Protein AF-A0A3B9DMB6-F1 (afdb_monomer_lite)

Radius of gyration: 14.52 Å; chains: 1; bounding box: 33×19×43 Å

Foldseek 3Di:
DPLVVQLLCLLAVHFRADPVGATWDFPAKAADPVQWIWTWTAHPPPRDIDIRTGDADDPVQLVQQVVCVVVVHFGARPRHPPFGFDDDPQFTATRSGNGTRGGDD

pLDDT: mean 94.57, std 4.77, range [62.75, 98.12]

Structure (mmCIF, N/CA/C/O backbone):
data_AF-A0A3B9DMB6-F1
#
_entry.id   AF-A0A3B9DMB6-F1
#
loop_
_atom_site.group_PDB
_atom_site.id
_atom_site.type_symbol
_atom_site.label_atom_id
_atom_site.label_alt_id
_atom_site.label_comp_id
_atom_site.label_asym_id
_atom_site.label_entity_id
_atom_site.label_seq_id
_atom_site.pdbx_PDB_ins_code
_atom_site.Cartn_x
_atom_site.Cartn_y
_atom_site.Cartn_z
_atom_site.occupancy
_atom_site.B_iso_or_equiv
_atom_site.auth_seq_id
_atom_site.auth_comp_id
_atom_site.auth_asym_id
_atom_site.auth_atom_id
_atom_site.pdbx_PD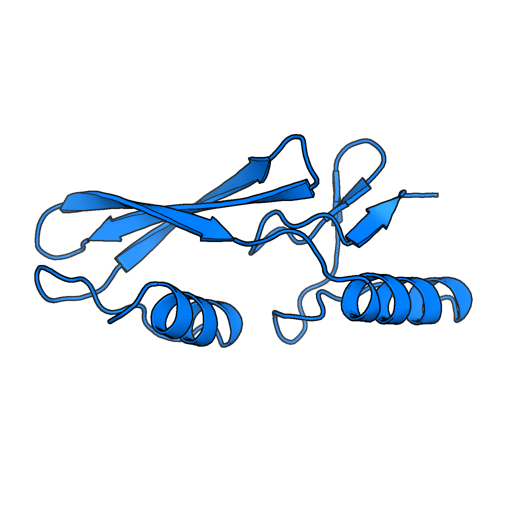B_model_num
ATOM 1 N N . PRO A 1 1 ? 3.414 6.032 -16.539 1.00 62.75 1 PRO A N 1
ATOM 2 C CA . PRO A 1 1 ? 2.426 6.029 -15.438 1.00 62.75 1 PRO A CA 1
ATOM 3 C C . PRO A 1 1 ? 2.806 7.082 -14.406 1.00 62.75 1 PRO A C 1
ATOM 5 O O . PRO A 1 1 ? 3.989 7.199 -14.085 1.00 62.75 1 PRO A O 1
ATOM 8 N N . ASP A 1 2 ? 1.821 7.846 -13.946 1.00 83.69 2 ASP A N 1
ATOM 9 C CA . ASP A 1 2 ? 1.985 8.655 -12.741 1.00 83.69 2 ASP A CA 1
ATOM 10 C C . ASP A 1 2 ? 2.143 7.724 -11.518 1.00 83.69 2 ASP A C 1
ATOM 12 O O . ASP A 1 2 ? 1.788 6.540 -11.577 1.00 83.69 2 ASP A O 1
ATOM 16 N N . GLU A 1 3 ? 2.725 8.218 -10.428 1.00 83.31 3 GLU A N 1
ATOM 17 C CA . GLU A 1 3 ? 2.975 7.433 -9.213 1.00 83.31 3 GLU A CA 1
ATOM 18 C C . GLU A 1 3 ? 1.661 6.945 -8.578 1.00 83.31 3 GLU A C 1
ATOM 20 O O . GLU A 1 3 ? 1.596 5.810 -8.105 1.00 83.31 3 GLU A O 1
ATOM 25 N N . ASP A 1 4 ? 0.591 7.741 -8.658 1.00 86.00 4 ASP A N 1
ATOM 26 C CA . ASP A 1 4 ? -0.737 7.374 -8.149 1.00 86.00 4 ASP A CA 1
ATOM 27 C C . ASP A 1 4 ? -1.354 6.186 -8.911 1.00 86.00 4 ASP A C 1
ATOM 29 O O . ASP A 1 4 ? -1.869 5.249 -8.291 1.00 86.00 4 ASP A O 1
ATOM 33 N N . ASP A 1 5 ? -1.230 6.159 -10.243 1.00 89.81 5 ASP A N 1
ATOM 34 C CA . ASP A 1 5 ? -1.671 5.018 -11.061 1.00 89.81 5 ASP A CA 1
ATOM 35 C C . ASP A 1 5 ? -0.871 3.753 -10.715 1.00 89.81 5 ASP A C 1
ATOM 37 O O . ASP A 1 5 ? -1.408 2.642 -10.647 1.00 89.81 5 ASP A O 1
ATOM 41 N N . LEU A 1 6 ? 0.435 3.915 -10.473 1.00 93.44 6 LEU A N 1
ATOM 42 C CA . LEU A 1 6 ? 1.323 2.816 -10.108 1.00 93.44 6 LEU A CA 1
ATOM 43 C C . LEU A 1 6 ? 0.973 2.240 -8.728 1.00 93.44 6 LEU A C 1
ATOM 45 O O . LEU A 1 6 ? 0.991 1.019 -8.549 1.00 93.44 6 LEU A O 1
ATOM 49 N N . LEU A 1 7 ? 0.613 3.099 -7.769 1.00 95.25 7 LEU A N 1
ATOM 50 C CA . LEU A 1 7 ? 0.132 2.689 -6.450 1.00 95.25 7 LEU A CA 1
ATOM 51 C C . LEU A 1 7 ? -1.179 1.907 -6.536 1.00 95.25 7 LEU A C 1
ATOM 53 O O . LEU A 1 7 ? -1.316 0.898 -5.843 1.00 95.25 7 LEU A O 1
ATOM 57 N N . GLY A 1 8 ? -2.113 2.331 -7.393 1.00 95.00 8 GLY A N 1
ATOM 58 C CA . GLY A 1 8 ? -3.354 1.596 -7.650 1.00 95.00 8 GLY A CA 1
ATOM 59 C C . GLY A 1 8 ? -3.078 0.159 -8.098 1.00 95.00 8 GLY A C 1
ATOM 60 O O . GLY A 1 8 ? -3.503 -0.792 -7.440 1.00 95.00 8 GLY A O 1
ATOM 61 N N . LEU A 1 9 ? -2.250 -0.001 -9.138 1.00 95.25 9 LEU A N 1
ATOM 62 C CA . LEU A 1 9 ? -1.832 -1.318 -9.634 1.00 95.25 9 LEU A CA 1
ATOM 63 C C . LEU A 1 9 ? -1.123 -2.151 -8.561 1.00 95.25 9 LEU A C 1
ATOM 65 O O . LEU A 1 9 ? -1.319 -3.364 -8.479 1.00 95.25 9 LEU A O 1
ATOM 69 N N . TYR A 1 10 ? -0.301 -1.512 -7.727 1.00 95.94 10 TYR A N 1
ATOM 70 C CA . TYR A 1 10 ? 0.406 -2.192 -6.649 1.00 95.94 10 TYR A CA 1
ATOM 71 C C . TYR A 1 10 ? -0.546 -2.801 -5.617 1.00 95.94 10 TYR A C 1
ATOM 73 O O . TYR A 1 10 ? -0.368 -3.950 -5.205 1.00 95.94 10 TYR A O 1
ATOM 81 N N . TYR A 1 11 ? -1.575 -2.052 -5.225 1.00 96.06 11 TYR A N 1
ATOM 82 C CA . TYR A 1 11 ? -2.564 -2.494 -4.245 1.00 96.06 11 TYR A CA 1
ATOM 83 C C . TYR A 1 11 ? -3.396 -3.680 -4.731 1.00 96.06 11 TYR A C 1
ATOM 85 O O . TYR A 1 11 ? -3.686 -4.587 -3.947 1.00 96.06 11 TYR A O 1
ATOM 93 N N . GLU A 1 12 ? -3.687 -3.717 -6.028 1.00 94.38 12 GLU A N 1
ATOM 94 C CA . GLU A 1 12 ? -4.397 -4.811 -6.697 1.00 94.38 12 GLU A CA 1
ATOM 95 C C . GLU A 1 12 ? -3.510 -6.046 -6.944 1.00 94.38 12 GLU A C 1
ATOM 97 O O . GLU A 1 12 ? -3.995 -7.090 -7.373 1.00 94.38 12 GLU A O 1
ATOM 102 N N . GLY A 1 13 ? -2.202 -5.964 -6.662 1.00 91.50 13 GLY A N 1
ATOM 103 C CA . GLY A 1 13 ? -1.247 -7.031 -6.980 1.00 91.50 13 GLY A CA 1
ATOM 104 C C . GLY A 1 13 ? -0.982 -7.176 -8.482 1.00 91.50 13 GLY A C 1
ATOM 105 O O . GLY A 1 13 ? -0.541 -8.235 -8.932 1.00 91.50 13 GLY A O 1
ATOM 106 N N . GLY A 1 14 ? -1.262 -6.124 -9.254 1.00 90.69 14 GLY A N 1
ATOM 107 C CA . GLY A 1 14 ? -1.042 -6.066 -10.689 1.00 90.69 14 GLY A CA 1
ATOM 108 C C . GLY A 1 14 ? 0.437 -5.978 -11.070 1.00 90.69 14 GLY A C 1
ATOM 109 O O . GLY A 1 14 ? 1.330 -5.744 -10.251 1.00 90.69 14 GLY A O 1
ATOM 110 N N . ARG A 1 15 ? 0.712 -6.147 -12.367 1.00 93.56 15 ARG A N 1
ATOM 111 C CA . ARG A 1 15 ? 2.058 -5.952 -12.917 1.00 93.56 15 ARG A CA 1
ATOM 112 C C . ARG A 1 15 ? 2.361 -4.457 -13.002 1.00 93.56 15 ARG A C 1
ATOM 114 O O . ARG 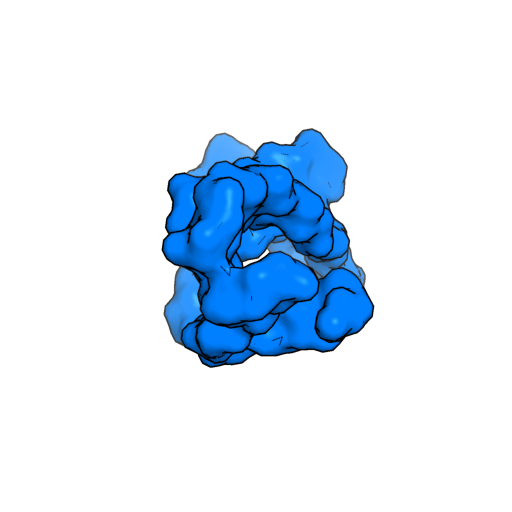A 1 15 ? 1.655 -3.718 -13.679 1.00 93.56 15 ARG A O 1
ATOM 121 N N . LEU A 1 16 ? 3.453 -4.041 -12.370 1.00 95.88 16 LEU A N 1
ATOM 122 C CA . LEU A 1 16 ? 3.891 -2.649 -12.339 1.00 95.88 16 LEU A CA 1
ATOM 123 C C . LEU A 1 16 ? 4.684 -2.295 -13.609 1.00 95.88 16 LEU A C 1
ATOM 125 O O . LEU A 1 16 ? 5.761 -2.858 -13.809 1.00 95.88 16 LEU A O 1
ATOM 129 N N . PRO A 1 17 ? 4.207 -1.395 -14.484 1.00 95.50 17 PRO A N 1
ATOM 130 C CA . PRO A 1 17 ? 4.958 -0.979 -15.669 1.00 95.50 17 PRO A CA 1
ATOM 131 C C . PRO A 1 17 ? 6.188 -0.136 -15.298 1.00 95.50 17 PRO A C 1
ATOM 133 O O . PRO A 1 17 ? 6.110 0.760 -14.459 1.00 95.50 17 PRO A O 1
ATOM 136 N N . SER A 1 18 ? 7.320 -0.389 -15.961 1.00 93.75 18 SER A N 1
ATOM 137 C CA . SER A 1 18 ? 8.534 0.421 -15.797 1.00 93.75 18 SER A CA 1
ATOM 138 C C . SER A 1 18 ? 8.587 1.573 -16.809 1.00 93.75 18 SER A C 1
ATOM 140 O O . SER A 1 18 ? 8.296 1.346 -17.987 1.00 93.75 18 SER A O 1
ATOM 142 N N . PRO A 1 19 ? 9.048 2.781 -16.420 1.00 90.44 19 PRO A N 1
ATOM 143 C CA . PRO A 1 19 ? 9.283 3.884 -17.357 1.00 90.44 19 PRO A CA 1
ATOM 144 C C . PRO A 1 19 ? 10.281 3.550 -18.475 1.00 90.44 19 PRO A C 1
ATOM 146 O O . PRO A 1 19 ? 10.225 4.144 -19.545 1.00 90.44 19 PRO A O 1
ATOM 149 N N . SER A 1 20 ? 11.188 2.595 -18.238 1.00 90.38 20 SER A N 1
ATOM 150 C CA . SER A 1 20 ? 12.198 2.156 -19.216 1.00 90.38 20 SER A CA 1
ATOM 151 C C . SER A 1 20 ? 11.735 0.972 -20.083 1.00 90.38 20 SER A C 1
ATOM 153 O O . SER A 1 20 ? 12.553 0.356 -20.761 1.00 90.38 20 SER A O 1
ATOM 155 N N . GLY A 1 21 ? 10.449 0.607 -20.029 1.00 90.00 21 GLY A N 1
ATOM 156 C CA . GLY A 1 21 ? 9.925 -0.622 -20.628 1.00 90.00 21 GLY A CA 1
ATOM 157 C C . GLY A 1 21 ? 10.129 -1.860 -19.743 1.00 90.00 21 GLY A C 1
ATOM 158 O O . GLY A 1 21 ? 10.979 -1.896 -18.853 1.00 90.00 21 GLY A O 1
ATOM 159 N N . GLY A 1 22 ? 9.330 -2.904 -19.974 1.00 93.56 22 GLY A N 1
ATOM 160 C CA . GLY A 1 22 ? 9.239 -4.070 -19.084 1.00 93.56 22 GLY A CA 1
ATOM 161 C C . GLY A 1 22 ? 8.438 -3.773 -17.814 1.00 93.56 22 GLY A C 1
ATOM 162 O O . GLY A 1 22 ? 7.498 -2.977 -17.844 1.00 93.56 22 GLY A O 1
ATOM 163 N N . PHE A 1 23 ? 8.784 -4.425 -16.701 1.00 96.38 23 PHE A N 1
ATOM 164 C CA . PHE A 1 23 ? 8.057 -4.288 -15.437 1.00 96.38 23 PHE A CA 1
ATOM 165 C C . PHE A 1 23 ? 8.983 -4.026 -14.245 1.00 96.38 23 PHE A C 1
ATOM 167 O O . PHE A 1 23 ? 10.190 -4.254 -14.305 1.00 96.38 23 PHE A O 1
ATOM 174 N N . LEU A 1 24 ? 8.400 -3.502 -13.171 1.00 97.38 24 LEU A N 1
ATOM 175 C CA . LEU A 1 24 ? 9.054 -3.275 -11.892 1.00 97.38 24 LEU A CA 1
ATOM 176 C C . LEU A 1 24 ? 8.796 -4.479 -10.981 1.00 97.38 24 LEU A C 1
ATOM 178 O O . LEU A 1 24 ? 7.648 -4.865 -10.754 1.00 97.38 24 LEU A O 1
ATOM 182 N N . MET A 1 25 ? 9.865 -5.074 -10.458 1.00 97.25 25 MET A N 1
ATOM 183 C CA . MET A 1 25 ? 9.808 -6.122 -9.441 1.00 97.25 25 MET A CA 1
ATOM 184 C C . MET A 1 25 ? 9.981 -5.520 -8.053 1.00 97.25 25 MET A C 1
ATOM 186 O O . MET A 1 25 ? 10.828 -4.653 -7.857 1.00 97.25 25 MET A O 1
ATOM 190 N N . VAL A 1 26 ? 9.213 -6.012 -7.084 1.00 97.06 26 VAL A N 1
ATOM 191 C CA . VAL A 1 26 ? 9.342 -5.608 -5.680 1.00 97.06 26 VAL A CA 1
ATOM 192 C C . VAL A 1 26 ? 10.555 -6.289 -5.065 1.00 97.06 26 VAL A C 1
ATOM 194 O O . VAL A 1 26 ? 10.600 -7.512 -4.968 1.00 97.06 26 VAL A O 1
ATOM 197 N N . LEU A 1 27 ? 11.521 -5.489 -4.620 1.00 97.69 27 LEU A N 1
ATOM 198 C CA . LEU A 1 27 ? 12.694 -5.961 -3.886 1.00 97.69 27 LEU A CA 1
ATOM 199 C C . LEU A 1 27 ? 12.459 -5.988 -2.376 1.00 97.69 27 LEU A C 1
ATOM 201 O O . LEU A 1 27 ? 13.019 -6.823 -1.671 1.00 97.69 27 LEU A O 1
ATOM 205 N N . GLY A 1 28 ? 11.652 -5.060 -1.863 1.00 97.00 28 GLY A N 1
ATOM 206 C CA . GLY A 1 28 ? 11.403 -4.966 -0.434 1.00 97.00 28 GLY A CA 1
ATOM 207 C C . GLY A 1 28 ? 10.471 -3.829 -0.056 1.00 97.00 28 GLY A C 1
ATOM 208 O O . GLY A 1 28 ? 10.212 -2.914 -0.838 1.00 97.00 28 GLY A O 1
ATOM 209 N N . VAL A 1 29 ? 9.981 -3.902 1.177 1.00 97.31 29 VAL A N 1
ATOM 210 C CA . VAL A 1 29 ? 9.051 -2.939 1.765 1.00 97.31 29 VAL A CA 1
ATOM 211 C C . VAL A 1 29 ? 9.647 -2.433 3.069 1.00 97.31 29 VAL A C 1
ATOM 213 O O . VAL A 1 29 ? 10.061 -3.224 3.917 1.00 97.31 29 VAL A O 1
ATOM 216 N N . GLN A 1 30 ? 9.669 -1.116 3.243 1.00 96.06 30 GLN A N 1
ATOM 217 C CA . GLN A 1 30 ? 10.201 -0.466 4.433 1.00 96.06 30 GLN A CA 1
ATOM 218 C C . GLN A 1 30 ? 9.127 0.408 5.090 1.00 96.06 30 GLN A C 1
ATOM 220 O O . GLN A 1 30 ? 8.646 1.354 4.471 1.00 96.06 30 GLN A O 1
ATOM 225 N N . PRO A 1 31 ? 8.740 0.124 6.345 1.00 94.88 31 PRO A N 1
ATOM 226 C CA . PRO A 1 31 ? 7.920 1.037 7.136 1.00 94.88 31 PRO A CA 1
ATOM 227 C C . PRO A 1 31 ? 8.699 2.305 7.505 1.00 94.88 31 PRO A C 1
ATOM 229 O O . PRO A 1 31 ? 9.818 2.211 8.012 1.00 94.88 31 PRO A O 1
ATOM 232 N N . GLU A 1 32 ? 8.076 3.473 7.363 1.00 94.88 32 GLU A N 1
ATOM 233 C CA . GLU A 1 32 ? 8.680 4.764 7.718 1.00 94.88 32 GLU A CA 1
ATOM 234 C C . GLU A 1 32 ? 8.259 5.236 9.119 1.00 94.88 32 GLU A C 1
ATOM 236 O O . GLU A 1 32 ? 7.299 4.733 9.723 1.00 94.88 32 GLU A O 1
ATOM 241 N N . ALA A 1 33 ? 8.984 6.211 9.673 1.00 87.38 33 ALA A N 1
ATOM 242 C CA . ALA A 1 33 ? 8.807 6.674 11.050 1.00 87.38 33 ALA A CA 1
ATOM 243 C C . ALA A 1 33 ? 7.391 7.216 11.327 1.00 87.38 33 ALA A C 1
ATOM 245 O O . ALA A 1 33 ? 6.793 6.874 12.351 1.00 87.38 33 ALA A O 1
ATOM 246 N N . GLU A 1 34 ? 6.826 7.978 10.392 1.00 90.50 34 GLU A N 1
ATOM 247 C CA . GLU A 1 34 ? 5.511 8.624 10.459 1.00 90.50 34 GLU A CA 1
ATOM 248 C C . GLU A 1 34 ? 4.328 7.695 10.123 1.00 90.50 34 GLU A C 1
ATOM 250 O O . GLU A 1 34 ? 3.166 8.116 10.144 1.00 90.50 34 GLU A O 1
ATOM 255 N N . GLY A 1 35 ? 4.607 6.418 9.837 1.00 93.81 35 GLY A N 1
ATOM 256 C CA . GLY A 1 35 ? 3.607 5.394 9.532 1.00 93.81 35 GLY A CA 1
ATOM 257 C C . GLY A 1 35 ? 3.187 5.316 8.063 1.00 93.81 35 GLY A C 1
ATOM 258 O O . GLY A 1 35 ? 2.221 4.611 7.755 1.00 93.81 35 GLY A O 1
ATOM 259 N N . SER A 1 36 ? 3.891 6.027 7.182 1.00 97.44 36 SER A N 1
ATOM 260 C CA . SER A 1 36 ? 3.924 5.747 5.745 1.00 97.44 36 SER A CA 1
ATOM 261 C C . SER A 1 36 ? 4.802 4.507 5.474 1.00 97.44 36 SER A C 1
ATOM 263 O O . SER A 1 36 ? 5.300 3.869 6.412 1.00 97.44 36 SER A O 1
ATOM 265 N N . GLY A 1 37 ? 4.961 4.132 4.210 1.00 97.19 37 GLY A N 1
ATOM 266 C CA . GLY A 1 37 ? 5.906 3.093 3.814 1.00 97.19 37 GLY A CA 1
ATOM 267 C C . GLY A 1 37 ? 6.584 3.417 2.492 1.00 97.19 37 GLY A C 1
ATOM 268 O O . GLY A 1 37 ? 6.125 4.273 1.744 1.00 97.19 37 GLY A O 1
ATOM 269 N N . SER A 1 38 ? 7.662 2.704 2.202 1.00 97.31 38 SER A N 1
ATOM 270 C CA . SER A 1 38 ? 8.368 2.748 0.924 1.00 97.31 38 SER A CA 1
ATOM 271 C C . SER A 1 38 ? 8.435 1.360 0.314 1.00 97.31 38 SER A C 1
ATOM 273 O O . SER A 1 38 ? 8.665 0.376 1.024 1.00 97.31 38 SER A O 1
ATOM 275 N N . VAL A 1 39 ? 8.285 1.285 -1.005 1.00 97.62 39 VAL A N 1
ATOM 276 C CA . VAL A 1 39 ? 8.494 0.057 -1.777 1.00 97.62 39 VAL A CA 1
ATOM 277 C C . VAL A 1 39 ? 9.715 0.252 -2.666 1.00 97.62 39 VAL A C 1
ATOM 279 O O . VAL A 1 39 ? 9.775 1.193 -3.460 1.00 97.62 39 VAL A O 1
ATOM 282 N N . PHE A 1 40 ? 10.695 -0.634 -2.519 1.00 97.88 40 PHE A N 1
ATOM 283 C CA . PHE A 1 40 ? 11.877 -0.672 -3.369 1.00 97.88 40 PHE A CA 1
ATOM 284 C C . PHE A 1 40 ? 11.606 -1.563 -4.566 1.00 97.88 40 PHE A C 1
ATOM 286 O O . PHE A 1 40 ? 11.171 -2.708 -4.417 1.00 97.88 40 PHE A O 1
ATOM 293 N N . LEU A 1 41 ? 11.865 -1.021 -5.746 1.00 97.44 41 LEU A N 1
ATOM 294 C CA . LEU A 1 41 ? 11.519 -1.621 -7.020 1.00 97.44 41 LEU A CA 1
ATOM 295 C C . LEU A 1 41 ? 12.757 -1.712 -7.911 1.00 97.44 41 LEU A C 1
ATOM 297 O O . LEU A 1 41 ? 13.626 -0.843 -7.853 1.00 97.44 41 LEU A O 1
ATOM 301 N N . GLU A 1 42 ? 12.811 -2.721 -8.773 1.00 97.75 42 GLU A N 1
ATOM 302 C CA . GLU A 1 42 ? 13.848 -2.862 -9.798 1.00 97.75 42 GLU A CA 1
ATOM 303 C C . GLU A 1 42 ? 13.224 -3.143 -11.162 1.00 97.75 42 GLU A C 1
ATOM 305 O O . GLU A 1 42 ? 12.338 -3.988 -11.297 1.00 97.75 42 GLU A O 1
ATOM 310 N N . CYS A 1 43 ? 13.671 -2.411 -12.179 1.00 97.44 43 CYS A N 1
ATOM 311 C CA . CYS A 1 43 ? 13.241 -2.616 -13.554 1.00 97.44 43 CYS A CA 1
ATOM 312 C C . CYS A 1 43 ? 13.886 -3.870 -14.140 1.00 97.44 43 CYS A C 1
ATOM 314 O O . CYS A 1 43 ? 15.110 -3.970 -14.198 1.00 97.44 43 CYS A O 1
ATOM 316 N N . THR A 1 44 ? 13.073 -4.771 -14.687 1.00 96.88 44 THR A N 1
ATOM 317 C CA . THR A 1 44 ? 13.568 -5.996 -15.331 1.00 96.88 44 THR A CA 1
ATOM 318 C C . THR A 1 44 ? 14.368 -5.763 -16.605 1.00 96.88 44 THR A C 1
ATOM 320 O O . THR A 1 44 ? 15.105 -6.647 -17.022 1.00 96.88 44 THR A O 1
ATOM 323 N N . SER A 1 45 ? 14.193 -4.613 -17.258 1.00 96.62 45 SER A N 1
ATOM 324 C CA . SER A 1 45 ? 14.822 -4.328 -18.555 1.00 96.62 45 SER A CA 1
ATOM 325 C C . SER A 1 45 ? 16.126 -3.545 -18.426 1.00 96.62 45 SER A C 1
ATOM 327 O O . SER A 1 45 ? 17.027 -3.724 -19.235 1.00 96.62 45 SER A O 1
ATOM 329 N N . SER A 1 46 ? 16.219 -2.649 -17.439 1.00 96.12 46 SER A N 1
ATOM 330 C CA . SER A 1 46 ? 17.342 -1.711 -17.290 1.00 96.12 46 SER A CA 1
ATOM 331 C C . SER A 1 46 ? 18.118 -1.871 -15.985 1.00 96.12 46 SER A C 1
ATOM 333 O O . SER A 1 46 ? 19.112 -1.177 -15.789 1.00 96.12 46 SER A O 1
ATOM 335 N N . SER A 1 47 ? 17.651 -2.725 -15.068 1.00 95.56 47 SER A N 1
ATOM 336 C CA . SER A 1 47 ? 18.187 -2.883 -13.707 1.00 95.56 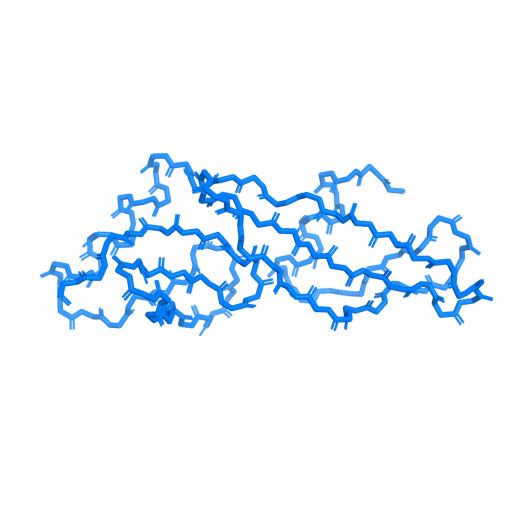47 SER A CA 1
ATOM 337 C C . SER A 1 47 ? 18.191 -1.595 -12.868 1.00 95.56 47 SER A C 1
ATOM 339 O O . SER A 1 47 ? 18.772 -1.554 -11.784 1.00 95.56 47 SER A O 1
ATOM 341 N N . LEU A 1 48 ? 17.534 -0.529 -13.341 1.00 96.88 48 LEU A N 1
ATOM 342 C CA . LEU A 1 48 ? 17.363 0.701 -12.577 1.00 96.88 48 LEU A CA 1
ATOM 343 C C . LEU A 1 48 ? 16.473 0.437 -11.365 1.00 96.88 48 LEU A C 1
ATOM 345 O O . LEU A 1 48 ? 15.448 -0.245 -11.464 1.00 96.88 48 LEU A O 1
ATOM 349 N N . ARG A 1 49 ? 16.864 1.017 -10.229 1.00 96.94 49 ARG A N 1
ATOM 350 C CA . ARG A 1 49 ? 16.119 0.925 -8.977 1.00 96.94 49 ARG A CA 1
ATOM 351 C C . ARG A 1 49 ? 15.307 2.179 -8.730 1.00 96.94 49 ARG A C 1
ATOM 353 O O . ARG A 1 49 ? 15.783 3.292 -8.936 1.00 96.94 49 ARG A O 1
ATOM 360 N N . TYR A 1 50 ? 14.099 1.967 -8.236 1.00 94.94 50 TYR A N 1
ATOM 361 C CA . TYR A 1 50 ? 13.143 3.012 -7.918 1.00 94.94 50 TYR A CA 1
ATOM 362 C C . TYR A 1 50 ? 12.677 2.849 -6.475 1.00 94.94 50 TYR A C 1
ATOM 364 O O . TYR A 1 50 ? 12.671 1.748 -5.917 1.00 94.94 50 TYR A O 1
ATOM 372 N N . ARG A 1 51 ? 12.265 3.963 -5.878 1.00 95.88 51 ARG A N 1
ATOM 373 C CA . ARG A 1 51 ? 11.563 3.989 -4.600 1.00 95.88 51 ARG A CA 1
ATOM 374 C C . ARG A 1 51 ? 10.201 4.608 -4.854 1.00 95.88 51 ARG A C 1
ATOM 376 O O . ARG A 1 51 ? 10.139 5.752 -5.288 1.00 95.88 51 ARG A O 1
ATOM 383 N N . MET A 1 52 ? 9.150 3.846 -4.592 1.00 95.69 52 MET A N 1
ATOM 384 C CA . MET A 1 52 ? 7.774 4.330 -4.643 1.00 95.69 52 MET A CA 1
ATOM 385 C C . MET A 1 52 ? 7.308 4.626 -3.221 1.00 95.69 52 MET A C 1
ATOM 387 O O . MET A 1 52 ? 7.460 3.782 -2.326 1.00 95.69 52 MET A O 1
ATOM 391 N N . SER A 1 53 ? 6.762 5.820 -3.011 1.00 95.94 53 SER A N 1
ATOM 392 C CA . SER A 1 53 ? 6.283 6.250 -1.702 1.00 95.94 53 SER A CA 1
ATOM 393 C C . SER A 1 53 ? 4.856 5.767 -1.496 1.00 95.94 53 SER A C 1
ATOM 395 O O . SER A 1 53 ? 3.992 5.948 -2.344 1.00 95.94 53 SER A O 1
ATOM 397 N N . VAL A 1 54 ? 4.575 5.172 -0.340 1.00 97.38 54 VAL A N 1
ATOM 398 C CA . VAL A 1 54 ? 3.226 4.748 0.024 1.00 97.38 54 VAL A CA 1
ATOM 399 C C . VAL A 1 54 ? 2.688 5.652 1.130 1.00 97.38 54 VAL A C 1
ATOM 401 O O . VAL A 1 54 ? 3.186 5.604 2.260 1.00 97.38 54 VAL A O 1
ATOM 404 N N . PRO A 1 55 ? 1.639 6.452 0.868 1.00 96.94 55 PRO A N 1
ATOM 405 C CA . PRO A 1 55 ? 1.164 7.433 1.832 1.00 96.94 55 PRO A CA 1
ATOM 406 C C . PRO A 1 55 ? 0.649 6.768 3.109 1.00 96.94 55 PRO A C 1
ATOM 408 O O . PRO A 1 55 ? 0.054 5.685 3.081 1.00 96.94 55 PRO A O 1
ATOM 411 N N . LYS A 1 56 ? 0.829 7.454 4.244 1.00 97.69 56 LYS A N 1
ATOM 412 C CA . LYS A 1 56 ? 0.313 7.024 5.554 1.00 97.69 56 LYS A CA 1
ATOM 413 C C . LYS A 1 56 ? -1.187 6.714 5.510 1.00 97.69 56 LYS A C 1
ATOM 415 O O . LYS A 1 56 ? -1.929 7.278 4.706 1.00 97.69 56 LYS A O 1
ATOM 420 N N . ALA A 1 57 ? -1.645 5.857 6.421 1.00 97.75 57 ALA A N 1
ATOM 421 C CA . ALA A 1 57 ? -3.063 5.526 6.530 1.00 97.75 57 ALA A CA 1
ATOM 422 C C . ALA A 1 57 ? -3.916 6.777 6.800 1.00 97.75 57 ALA A C 1
ATOM 424 O O . ALA A 1 57 ? -3.623 7.561 7.713 1.00 97.75 57 ALA A O 1
ATOM 425 N N . THR A 1 58 ? -5.000 6.923 6.042 1.00 98.00 58 THR A N 1
ATOM 426 C CA . THR A 1 58 ? -6.018 7.957 6.244 1.00 98.00 58 THR A CA 1
ATOM 427 C C . THR A 1 58 ? -6.839 7.681 7.505 1.00 98.00 58 THR A C 1
ATOM 429 O O . THR A 1 58 ? -6.853 6.571 8.041 1.00 98.00 58 THR A O 1
ATOM 432 N N . ARG A 1 59 ? -7.575 8.688 7.991 1.00 97.50 59 ARG A N 1
ATOM 433 C CA . ARG A 1 59 ? -8.468 8.519 9.153 1.00 97.50 59 ARG A CA 1
ATOM 434 C C . ARG A 1 59 ? -9.522 7.434 8.912 1.00 97.50 59 ARG A C 1
ATOM 436 O O . ARG A 1 59 ? -9.755 6.617 9.797 1.00 97.50 59 ARG A O 1
ATOM 443 N N . THR A 1 60 ? -10.099 7.396 7.713 1.00 98.06 60 THR A N 1
ATOM 444 C CA . THR A 1 60 ? -11.109 6.407 7.315 1.00 98.06 60 THR A CA 1
ATOM 445 C C . THR A 1 60 ? -10.542 4.990 7.315 1.00 98.06 60 THR A C 1
ATOM 447 O O . THR A 1 60 ? -11.170 4.076 7.839 1.00 98.06 60 THR A O 1
ATOM 450 N N . GLU A 1 61 ? -9.331 4.799 6.791 1.00 98.00 61 GLU A N 1
ATOM 451 C CA . GLU A 1 61 ? -8.661 3.494 6.807 1.00 98.00 61 GLU A CA 1
ATOM 452 C C . GLU A 1 61 ? -8.351 3.016 8.226 1.00 98.00 61 GLU A C 1
ATOM 454 O O . GLU A 1 61 ? -8.599 1.858 8.557 1.00 98.00 61 GLU A O 1
ATOM 459 N N . ARG A 1 62 ? -7.844 3.910 9.085 1.00 97.69 62 ARG A N 1
ATOM 460 C CA . ARG A 1 62 ? -7.572 3.585 10.493 1.00 97.69 62 ARG A CA 1
ATOM 461 C C . ARG A 1 62 ? -8.844 3.193 11.237 1.00 97.69 62 ARG A C 1
ATOM 463 O O . ARG A 1 62 ? -8.803 2.261 12.033 1.00 97.69 62 ARG A O 1
ATOM 470 N N . LYS A 1 63 ? -9.960 3.879 10.960 1.00 97.56 63 LYS A N 1
ATOM 471 C CA . LYS A 1 63 ? -11.268 3.540 11.527 1.00 97.56 63 LYS A CA 1
ATOM 472 C C . LYS A 1 63 ? -11.691 2.125 11.124 1.00 97.56 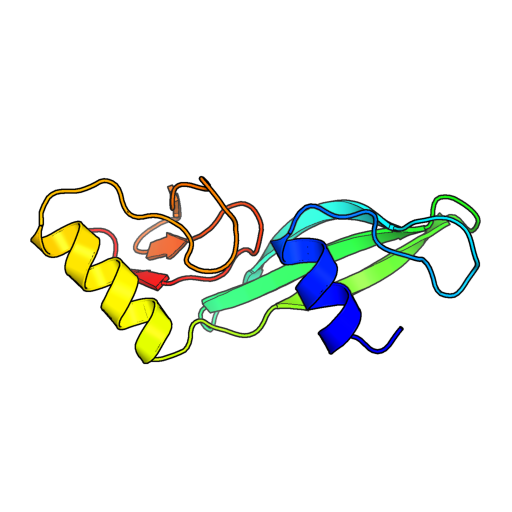63 LYS A C 1
ATOM 474 O O . LYS A 1 63 ? -11.923 1.322 12.010 1.00 97.56 63 LYS A O 1
ATOM 479 N N . LYS A 1 64 ? -11.645 1.782 9.830 1.00 96.75 64 LYS A N 1
ATOM 480 C CA . LYS A 1 64 ? -11.975 0.423 9.349 1.00 96.75 64 LYS A CA 1
ATOM 481 C C . LYS A 1 64 ? -11.178 -0.671 10.068 1.00 96.75 64 LYS A C 1
ATOM 483 O O . LYS A 1 64 ? -11.727 -1.701 10.430 1.00 96.75 64 LYS A O 1
ATOM 488 N N . VAL A 1 65 ? -9.878 -0.451 10.276 1.00 97.19 65 VAL A N 1
ATOM 489 C CA . VAL A 1 65 ? -9.022 -1.410 10.995 1.00 97.19 65 VAL A CA 1
ATOM 490 C C . VAL A 1 65 ? -9.384 -1.485 12.477 1.00 97.19 65 VAL A C 1
ATOM 492 O O . VAL A 1 65 ? -9.354 -2.569 13.049 1.00 97.19 65 VAL A O 1
ATOM 495 N N . ARG A 1 66 ? -9.720 -0.354 13.104 1.00 96.19 66 ARG A N 1
ATOM 496 C CA . ARG A 1 66 ? -10.161 -0.325 14.499 1.00 96.19 66 ARG A CA 1
ATOM 497 C C . ARG A 1 66 ? -11.484 -1.059 14.692 1.00 96.19 66 ARG A C 1
ATOM 499 O O . ARG A 1 66 ? -11.542 -1.886 15.587 1.00 96.19 66 ARG A O 1
ATOM 506 N N . ASP A 1 67 ? -12.455 -0.835 13.813 1.00 96.12 67 ASP A N 1
ATOM 507 C CA . ASP A 1 67 ? -13.752 -1.513 13.856 1.00 96.12 67 ASP A CA 1
ATOM 508 C C . ASP A 1 67 ? -13.560 -3.046 13.804 1.00 96.12 67 ASP A C 1
ATOM 510 O O . ASP A 1 67 ? -14.089 -3.764 14.643 1.00 96.12 67 ASP A O 1
ATOM 514 N N . LEU A 1 68 ? -12.681 -3.553 12.922 1.00 95.12 68 LEU A N 1
ATOM 515 C CA . LEU A 1 68 ? -12.340 -4.987 12.879 1.00 95.12 68 LEU A CA 1
ATOM 516 C C . LEU A 1 68 ? -11.730 -5.508 14.189 1.00 95.12 68 LEU A C 1
ATOM 518 O O . LEU A 1 68 ? -12.047 -6.615 14.614 1.00 95.12 68 LEU A O 1
ATOM 522 N N . LEU A 1 69 ? -10.838 -4.731 14.808 1.00 94.75 69 LEU A N 1
ATOM 523 C CA . LEU A 1 69 ? -10.204 -5.106 16.073 1.00 94.75 69 LEU A CA 1
ATOM 524 C C . LEU A 1 69 ? -11.203 -5.130 17.230 1.00 94.75 69 LEU A C 1
ATOM 526 O O . LEU A 1 69 ? -11.098 -5.988 18.105 1.00 94.75 69 LEU A O 1
ATOM 530 N N . ASP A 1 70 ? -12.129 -4.177 17.252 1.00 94.81 70 ASP A N 1
ATOM 531 C CA . A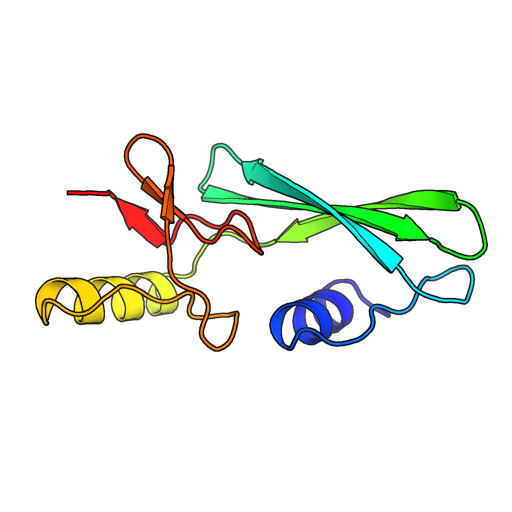SP A 1 70 ? -13.152 -4.072 18.290 1.00 94.81 70 ASP A CA 1
ATOM 532 C C . ASP A 1 70 ? -14.205 -5.186 18.138 1.00 94.81 70 ASP A C 1
ATOM 534 O O . ASP A 1 70 ? -14.666 -5.726 19.142 1.00 94.81 70 ASP A O 1
ATOM 538 N N . ASP A 1 71 ? -14.456 -5.642 16.906 1.00 95.44 71 ASP A N 1
ATOM 539 C CA . ASP A 1 71 ? -15.252 -6.838 16.589 1.00 95.44 71 ASP A CA 1
ATOM 540 C C . ASP A 1 71 ? -14.518 -8.168 16.883 1.00 95.44 71 ASP A C 1
ATOM 542 O O . ASP A 1 71 ? -15.047 -9.248 16.614 1.00 95.44 71 ASP A O 1
ATOM 546 N N . GLY A 1 72 ? -13.276 -8.124 17.384 1.00 93.69 72 GLY A N 1
ATOM 547 C CA . GLY A 1 72 ? -12.464 -9.315 17.659 1.00 93.69 72 GLY A CA 1
ATOM 548 C C . GLY A 1 72 ? -12.017 -10.077 16.405 1.00 93.69 72 GLY A C 1
ATOM 549 O O . GLY A 1 72 ? -11.655 -11.250 16.492 1.00 93.69 72 GLY A O 1
ATOM 550 N N . ARG A 1 73 ? -12.051 -9.436 15.231 1.00 92.94 73 ARG A N 1
ATOM 551 C CA . ARG A 1 73 ? -11.646 -10.022 13.947 1.00 92.94 73 ARG A CA 1
ATOM 552 C C . ARG A 1 73 ? -10.180 -9.733 13.645 1.00 92.94 73 ARG A C 1
ATOM 554 O O . ARG A 1 73 ? -9.628 -8.710 14.049 1.00 92.94 73 ARG A O 1
ATOM 561 N N . ASP A 1 74 ? -9.574 -10.593 12.829 1.00 93.50 74 ASP A N 1
ATOM 562 C CA . ASP A 1 74 ? -8.211 -10.364 12.358 1.00 93.50 74 ASP A CA 1
ATOM 563 C C . ASP A 1 74 ? -8.131 -9.093 11.488 1.00 93.50 74 ASP A C 1
ATOM 565 O O . ASP A 1 74 ? -8.823 -8.992 10.463 1.00 93.50 74 ASP A O 1
ATOM 569 N N . PRO A 1 75 ? -7.281 -8.116 11.852 1.00 95.50 75 PRO A N 1
ATOM 570 C CA . PRO A 1 75 ? -7.197 -6.850 11.143 1.00 95.50 75 PRO A CA 1
ATOM 571 C C . PRO A 1 75 ? -6.559 -7.043 9.763 1.00 95.50 75 PRO A C 1
ATOM 573 O O . PRO A 1 75 ? -5.457 -7.578 9.627 1.00 95.50 75 PRO A O 1
ATOM 576 N N . ARG A 1 76 ? -7.232 -6.547 8.723 1.00 97.06 76 ARG A N 1
ATOM 577 C CA . ARG A 1 76 ? -6.773 -6.612 7.327 1.00 97.06 76 ARG A CA 1
ATOM 578 C C . ARG A 1 76 ? -6.321 -5.248 6.823 1.00 97.06 76 ARG A C 1
ATOM 580 O O . ARG A 1 76 ? -6.819 -4.214 7.263 1.00 97.06 76 ARG A O 1
ATOM 587 N N . CYS A 1 77 ? -5.382 -5.245 5.884 1.00 97.56 77 CYS A N 1
ATOM 588 C CA . CYS A 1 77 ? -4.976 -4.054 5.156 1.00 97.56 77 CYS A CA 1
ATOM 589 C C . CYS A 1 77 ? -6.154 -3.548 4.309 1.00 97.56 77 CYS A C 1
ATOM 591 O O . CYS A 1 77 ? -6.640 -4.288 3.461 1.00 97.56 77 CYS A O 1
ATOM 593 N N . PRO A 1 78 ? -6.585 -2.285 4.467 1.00 97.06 78 PRO A N 1
ATOM 594 C CA . PRO A 1 78 ? -7.651 -1.712 3.645 1.00 97.06 78 PRO A CA 1
ATOM 595 C C . PRO A 1 78 ? -7.301 -1.540 2.161 1.00 97.06 78 PRO A C 1
ATOM 597 O O . PRO A 1 78 ? -8.201 -1.269 1.376 1.00 97.06 78 PRO A O 1
ATOM 600 N N . ARG A 1 79 ? -6.012 -1.632 1.799 1.00 97.38 79 ARG A N 1
ATOM 601 C CA . ARG A 1 79 ? -5.520 -1.414 0.429 1.00 97.38 79 ARG A CA 1
ATOM 602 C C . ARG A 1 79 ? -5.248 -2.712 -0.326 1.00 97.38 79 ARG A C 1
ATOM 604 O O . ARG A 1 79 ? -5.476 -2.755 -1.518 1.00 97.38 79 ARG A O 1
ATOM 611 N N . HIS A 1 80 ? -4.779 -3.757 0.357 1.00 96.56 80 HIS A N 1
ATOM 612 C CA . HIS A 1 80 ? -4.452 -5.035 -0.277 1.00 96.56 80 HIS A CA 1
ATOM 613 C C . HIS A 1 80 ? -5.482 -6.090 0.090 1.00 96.56 80 HIS A C 1
ATOM 615 O O . HIS A 1 80 ? -5.684 -6.381 1.274 1.00 96.56 80 HIS A O 1
ATOM 621 N N . GLU A 1 81 ? -6.080 -6.706 -0.921 1.00 91.56 81 GLU A N 1
ATOM 622 C CA . GLU A 1 81 ? -7.055 -7.767 -0.719 1.00 91.56 81 GLU A CA 1
ATOM 623 C C . GLU A 1 81 ? -6.453 -8.947 0.061 1.00 91.56 81 GLU A C 1
ATOM 625 O O . GLU A 1 81 ? -5.333 -9.393 -0.190 1.00 91.56 81 GLU A O 1
ATOM 630 N N . GLY A 1 82 ? -7.187 -9.422 1.072 1.00 91.31 82 GLY A N 1
ATOM 631 C CA . GLY A 1 82 ? -6.811 -10.582 1.887 1.00 91.31 82 GLY A CA 1
ATOM 632 C C . GLY A 1 82 ? -5.580 -10.405 2.788 1.00 91.31 82 GLY A C 1
ATOM 633 O O . GLY A 1 82 ? -5.300 -11.282 3.603 1.00 91.31 82 GLY A O 1
ATOM 634 N N . GLN A 1 83 ? -4.857 -9.288 2.703 1.00 96.62 83 GLN A N 1
ATOM 635 C CA . GLN A 1 83 ? -3.605 -9.110 3.430 1.00 96.62 83 GLN A CA 1
ATOM 636 C C . GLN A 1 83 ? -3.856 -8.800 4.908 1.00 96.62 83 GLN A C 1
ATOM 638 O O . GLN A 1 83 ? -4.375 -7.739 5.250 1.00 96.62 83 GLN A O 1
ATOM 643 N N . LEU A 1 84 ? -3.423 -9.690 5.801 1.00 97.38 84 LEU A N 1
ATOM 644 C CA . LEU A 1 84 ? -3.441 -9.440 7.244 1.00 97.38 84 LEU A CA 1
ATOM 645 C C . LEU A 1 84 ? -2.423 -8.365 7.636 1.00 97.38 84 LEU A C 1
ATOM 647 O O . LEU A 1 84 ? -1.331 -8.280 7.058 1.00 97.38 84 LEU A O 1
ATOM 651 N N . LEU A 1 85 ? -2.783 -7.558 8.635 1.00 97.31 85 LEU A N 1
ATOM 652 C CA . LEU A 1 85 ? -1.839 -6.685 9.319 1.00 97.31 85 LEU A CA 1
ATOM 653 C C . LEU A 1 85 ? -1.009 -7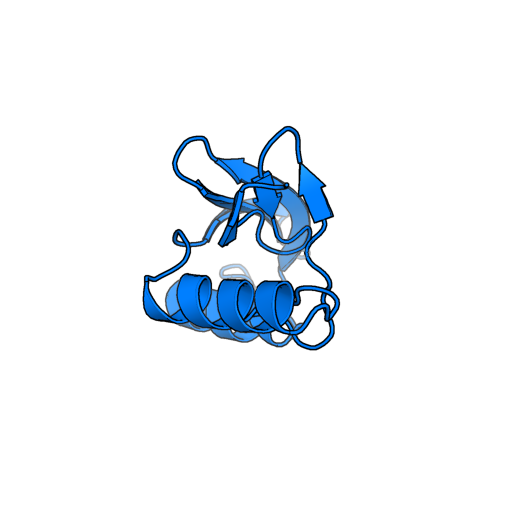.499 10.308 1.00 97.31 85 LEU A C 1
ATOM 655 O O . LEU A 1 85 ? -1.519 -8.352 11.029 1.00 97.31 85 LEU A O 1
ATOM 659 N N . THR A 1 86 ? 0.278 -7.189 10.368 1.00 95.81 86 THR A N 1
ATOM 660 C CA . THR A 1 86 ? 1.245 -7.843 11.248 1.00 95.81 86 THR A CA 1
ATOM 661 C C . THR A 1 86 ? 1.732 -6.875 12.314 1.00 95.81 86 THR A C 1
ATOM 663 O O . THR A 1 86 ? 1.850 -5.671 12.064 1.00 95.81 86 THR A O 1
ATOM 666 N N . ARG A 1 87 ? 2.056 -7.394 13.500 1.00 94.38 87 ARG A N 1
ATOM 667 C CA . ARG A 1 87 ? 2.677 -6.598 14.559 1.00 94.38 87 ARG A CA 1
ATOM 668 C C . ARG A 1 87 ? 4.123 -6.270 14.184 1.00 94.38 87 ARG A C 1
ATOM 670 O O . ARG A 1 87 ? 4.953 -7.164 14.064 1.00 94.38 87 ARG A O 1
ATOM 677 N N . ILE A 1 88 ? 4.429 -4.983 14.061 1.00 89.62 88 ILE A N 1
ATOM 678 C CA . ILE A 1 88 ? 5.789 -4.458 13.941 1.00 89.62 88 ILE A CA 1
ATOM 679 C C . ILE A 1 88 ? 6.030 -3.563 15.156 1.00 89.62 88 ILE A C 1
ATOM 681 O O . ILE A 1 88 ? 5.488 -2.462 15.256 1.00 89.62 88 ILE A O 1
ATOM 685 N N . ARG A 1 89 ? 6.837 -4.049 16.106 1.00 86.81 89 ARG A N 1
ATOM 686 C CA . ARG A 1 89 ? 7.058 -3.412 17.418 1.00 86.81 89 ARG A CA 1
ATOM 687 C C . ARG A 1 89 ? 5.733 -3.175 18.168 1.00 86.81 89 ARG A C 1
ATOM 689 O O . ARG A 1 89 ? 5.118 -4.125 18.655 1.00 86.81 89 ARG A O 1
ATOM 696 N N . HIS A 1 90 ? 5.295 -1.919 18.250 1.00 91.50 90 HIS A N 1
ATOM 697 C CA . HIS A 1 90 ? 4.086 -1.475 18.953 1.00 91.50 90 HIS A CA 1
ATOM 698 C C . HIS A 1 90 ? 2.945 -1.106 17.993 1.00 91.50 90 HIS A C 1
ATOM 700 O O . HIS A 1 90 ? 1.945 -0.533 18.420 1.00 91.50 90 HIS A O 1
ATOM 706 N N . ASP A 1 91 ? 3.090 -1.391 16.699 1.00 94.75 91 ASP A N 1
ATOM 707 C CA . ASP A 1 91 ? 2.140 -1.011 15.656 1.00 94.75 91 ASP A CA 1
ATOM 708 C C . ASP A 1 91 ? 1.642 -2.239 14.882 1.00 94.75 91 ASP A C 1
ATOM 710 O O . ASP A 1 91 ? 2.339 -3.245 14.758 1.00 94.75 91 ASP A O 1
ATOM 714 N N . LEU A 1 92 ? 0.431 -2.142 14.340 1.00 96.69 92 LEU A N 1
ATOM 715 C CA . LEU A 1 92 ? -0.115 -3.044 13.333 1.00 96.69 92 LEU A CA 1
ATOM 716 C C . LEU A 1 92 ? 0.104 -2.414 11.959 1.00 96.69 92 LEU A C 1
ATOM 718 O O . LEU A 1 92 ? -0.448 -1.350 11.651 1.00 96.69 92 LEU A O 1
ATOM 722 N N . ALA A 1 93 ? 0.926 -3.071 11.148 1.00 97.06 93 ALA A N 1
ATOM 723 C CA . ALA A 1 93 ? 1.352 -2.587 9.846 1.00 97.06 93 ALA A CA 1
ATOM 724 C C . ALA A 1 93 ? 1.147 -3.644 8.763 1.00 97.06 93 ALA A C 1
ATOM 726 O O . ALA A 1 93 ? 1.163 -4.846 9.029 1.00 97.06 93 ALA A O 1
ATOM 727 N N . CYS A 1 94 ? 0.950 -3.193 7.529 1.00 97.75 94 CYS A N 1
ATOM 728 C CA . CYS A 1 94 ? 0.835 -4.092 6.390 1.00 97.75 94 CYS A CA 1
ATOM 729 C C . CYS A 1 94 ? 2.234 -4.493 5.894 1.00 97.75 94 CYS A C 1
ATOM 731 O O . CYS A 1 94 ? 3.027 -3.601 5.593 1.00 97.75 94 CYS A O 1
ATOM 733 N N . PRO A 1 95 ? 2.539 -5.791 5.722 1.00 96.12 95 PRO A N 1
ATOM 734 C CA . PRO A 1 95 ? 3.840 -6.218 5.207 1.00 96.12 95 PRO A CA 1
ATOM 735 C C . PRO A 1 95 ? 4.033 -5.887 3.718 1.00 96.12 95 PRO A C 1
ATOM 737 O O . PRO A 1 95 ? 5.167 -5.819 3.262 1.00 96.12 95 PRO A O 1
ATOM 740 N N . ARG A 1 96 ? 2.948 -5.645 2.963 1.00 96.69 96 ARG A N 1
ATOM 741 C CA . ARG A 1 96 ? 3.017 -5.279 1.538 1.00 96.69 96 ARG A CA 1
ATOM 742 C C . ARG A 1 96 ? 3.237 -3.787 1.298 1.00 96.69 96 ARG A C 1
ATOM 744 O O . ARG A 1 96 ? 4.000 -3.437 0.418 1.00 96.69 96 ARG A O 1
ATOM 751 N N . CYS A 1 97 ? 2.620 -2.876 2.051 1.00 96.06 97 CYS A N 1
ATOM 752 C CA . CYS A 1 97 ? 2.872 -1.434 1.861 1.00 96.06 97 CYS A CA 1
ATOM 753 C C . CYS A 1 97 ? 3.695 -0.768 2.963 1.00 96.06 97 CYS A C 1
ATOM 755 O O . CYS A 1 97 ? 3.993 0.413 2.839 1.00 96.06 97 CYS A O 1
ATOM 757 N N . GLY A 1 98 ? 3.999 -1.449 4.068 1.00 96.31 98 GLY A N 1
ATOM 758 C CA . GLY A 1 98 ? 4.704 -0.864 5.214 1.00 96.31 98 GLY A CA 1
ATOM 759 C C . GLY A 1 98 ? 3.860 0.110 6.047 1.00 96.31 98 GLY A C 1
ATOM 760 O O . GLY A 1 98 ? 4.284 0.522 7.125 1.00 96.31 98 GLY A O 1
ATOM 761 N N . VAL A 1 99 ? 2.647 0.445 5.593 1.00 98.12 99 VAL A N 1
ATOM 762 C CA . VAL A 1 99 ? 1.759 1.414 6.244 1.00 98.12 99 VAL A CA 1
ATOM 763 C C . VAL A 1 99 ? 1.287 0.903 7.599 1.00 98.12 99 VAL A C 1
ATOM 765 O O . VAL A 1 99 ? 0.813 -0.231 7.723 1.00 98.12 99 VAL A O 1
ATOM 768 N N . ARG A 1 100 ? 1.354 1.783 8.603 1.00 97.69 100 ARG A N 1
ATOM 769 C CA . ARG A 1 100 ? 0.843 1.544 9.959 1.00 97.69 100 ARG A CA 1
ATOM 770 C C . ARG A 1 100 ? -0.608 2.009 10.067 1.00 97.69 100 ARG A C 1
ATOM 772 O O . ARG A 1 100 ? -0.917 3.166 9.772 1.00 97.69 100 ARG A O 1
ATOM 779 N N . TYR A 1 101 ? -1.489 1.128 10.538 1.00 97.62 101 TYR A N 1
ATOM 780 C CA . TYR A 1 101 ? -2.928 1.405 10.638 1.00 97.62 101 TYR A CA 1
ATOM 781 C C . TYR A 1 101 ? -3.429 1.551 12.076 1.00 97.62 101 TYR A C 1
ATOM 783 O O . TYR A 1 101 ? -4.376 2.296 12.319 1.00 97.62 101 TYR A O 1
ATOM 791 N N . ALA A 1 102 ? -2.799 0.883 13.039 1.00 95.69 102 ALA A N 1
ATOM 792 C CA . ALA A 1 102 ? -3.191 0.951 14.443 1.00 95.69 102 ALA A CA 1
ATOM 793 C C . ALA A 1 102 ? -1.998 0.668 15.363 1.00 95.69 102 ALA A C 1
ATOM 795 O O . ALA A 1 102 ? -0.963 0.185 14.914 1.00 95.69 102 ALA A O 1
ATOM 796 N N . LYS A 1 103 ? -2.158 0.941 16.660 1.00 93.44 103 LYS A N 1
ATOM 797 C CA . LYS A 1 103 ? -1.263 0.419 17.699 1.00 93.44 103 LYS A CA 1
ATOM 798 C C . LYS A 1 103 ? -1.609 -1.042 17.972 1.00 93.44 103 LYS A C 1
ATOM 800 O O . LYS A 1 103 ? -2.790 -1.386 17.999 1.00 93.44 103 LYS A O 1
ATOM 805 N N . ALA A 1 104 ? -0.594 -1.876 18.165 1.00 88.19 104 ALA A N 1
ATOM 806 C CA . ALA A 1 104 ? -0.792 -3.232 18.655 1.00 88.19 104 ALA A CA 1
ATOM 807 C C . ALA A 1 104 ? -1.171 -3.163 20.142 1.00 88.19 104 ALA A C 1
ATOM 809 O O . ALA A 1 104 ? -0.506 -2.448 20.895 1.00 88.19 104 ALA A O 1
ATOM 810 N N . LYS A 1 105 ? -2.252 -3.852 20.528 1.00 76.44 105 LYS A N 1
ATOM 811 C CA . LYS A 1 105 ? -2.592 -4.065 21.941 1.00 76.44 105 LYS A CA 1
ATOM 812 C C . LYS A 1 105 ? -1.583 -5.028 22.588 1.00 76.44 105 LYS A C 1
ATOM 814 O O . LYS A 1 105 ? -0.930 -5.829 21.865 1.00 76.44 105 LYS A O 1
#

Secondary structure (DSSP, 8-state):
--HHHHHHHHHTT--EE-TTSSEEEEEEEEE-TTS-EEEEEEETTT--EEEEEEPPPPHHHHHHHHHHHHTTPPPB-SSSTTPBPEEETTEEE-TTT--EEEE--

Sequence (105 aa):
PDEDDLLGLYYEGGRLPSPSGGFLMVLGVQPEAEGSGSVFLECTSSSLRYRMSVPKATRTERKKVRDLLDDGRDPRCPRHEGQLLTRIRHDLACPRCGVRYAKAK